Protein AF-A0A024H5B1-F1 (afdb_monomer_lite)

Foldseek 3Di:
DPPDPCVVPPVVVVVVVVVVLVVVVVVQVVVCVVVVPPPPLSVQLSVLLQVQLLVQQQVVQDDCVVVDDSVRSNPPNHGDNVSSNVRSVVSNVVSD

Structure (mmCIF, N/CA/C/O backbone):
data_AF-A0A024H5B1-F1
#
_entry.id   AF-A0A024H5B1-F1
#
loop_
_atom_site.group_PDB
_atom_site.id
_atom_site.type_symbol
_atom_site.label_atom_id
_atom_site.label_alt_id
_atom_site.label_comp_id
_atom_site.label_asym_id
_atom_site.label_entity_id
_atom_site.label_seq_id
_atom_site.pdbx_PDB_ins_code
_atom_site.Cartn_x
_atom_site.Cartn_y
_atom_site.Cartn_z
_atom_site.occupancy
_atom_site.B_iso_or_equiv
_atom_site.auth_seq_id
_atom_site.auth_comp_id
_atom_site.auth_asym_id
_atom_site.auth_atom_id
_atom_site.pdbx_PDB_model_num
ATOM 1 N N . MET A 1 1 ? -4.250 12.168 -34.782 1.00 50.50 1 MET A N 1
ATOM 2 C CA . MET A 1 1 ? -4.434 11.622 -33.421 1.00 50.50 1 MET A CA 1
ATOM 3 C C . MET A 1 1 ? -4.273 12.780 -32.452 1.00 50.50 1 MET A C 1
ATOM 5 O O . MET A 1 1 ? -3.216 13.393 -32.468 1.00 50.50 1 MET A O 1
ATOM 9 N N . PHE A 1 2 ? -5.312 13.157 -31.704 1.00 60.41 2 PHE A N 1
ATOM 10 C CA . PHE A 1 2 ? -5.170 14.180 -30.664 1.00 60.41 2 PHE A CA 1
ATOM 11 C C . PHE A 1 2 ? -4.338 13.571 -29.533 1.00 60.41 2 PHE A C 1
ATOM 13 O O . PHE A 1 2 ? -4.790 12.633 -28.880 1.00 60.41 2 PHE A O 1
ATOM 20 N N . GLY A 1 3 ? -3.097 14.029 -29.364 1.00 64.75 3 GLY A N 1
ATOM 21 C CA . GLY A 1 3 ? -2.275 13.625 -28.229 1.00 64.75 3 GLY A CA 1
ATOM 22 C C . GLY A 1 3 ? -2.950 14.111 -26.954 1.00 64.75 3 GLY A C 1
ATOM 23 O O . GLY A 1 3 ? -3.113 15.316 -26.773 1.00 64.75 3 GLY A O 1
ATOM 24 N N . LEU A 1 4 ? -3.393 13.185 -26.105 1.00 74.06 4 LEU A N 1
ATOM 25 C CA . LEU A 1 4 ? -3.906 13.541 -24.790 1.00 74.06 4 LEU A CA 1
ATOM 26 C C . LEU A 1 4 ? -2.726 14.075 -23.970 1.00 74.06 4 LEU A C 1
ATOM 28 O O . LEU A 1 4 ? -1.752 13.335 -23.780 1.00 74.06 4 LEU A O 1
ATOM 32 N N . PRO A 1 5 ? -2.768 15.334 -23.503 1.00 77.12 5 PRO A N 1
ATOM 33 C CA . PRO A 1 5 ? -1.711 15.841 -22.646 1.00 77.12 5 PRO A CA 1
ATOM 34 C C . PRO A 1 5 ? -1.620 14.939 -21.406 1.00 77.12 5 PRO A C 1
ATOM 36 O O . PRO A 1 5 ? -2.642 14.541 -20.848 1.00 77.12 5 PRO A O 1
ATOM 39 N N . PHE A 1 6 ? -0.392 14.587 -21.012 1.00 77.00 6 PHE A N 1
ATOM 40 C CA . PHE A 1 6 ? -0.066 13.747 -19.846 1.00 77.00 6 PHE A CA 1
ATOM 41 C C . PHE A 1 6 ? -0.388 12.245 -19.942 1.00 77.00 6 PHE A C 1
ATOM 43 O O . PHE A 1 6 ? -0.214 11.519 -18.959 1.00 77.00 6 PHE A O 1
ATOM 50 N N . ALA A 1 7 ? -0.817 11.733 -21.100 1.00 75.44 7 ALA A N 1
ATOM 51 C CA . ALA A 1 7 ? -0.975 10.290 -21.277 1.00 75.44 7 ALA A CA 1
ATOM 52 C C . ALA A 1 7 ? 0.376 9.568 -21.099 1.00 75.44 7 ALA A C 1
ATOM 54 O O . ALA A 1 7 ? 1.315 9.795 -21.857 1.00 75.44 7 ALA A O 1
ATOM 55 N N . GLY A 1 8 ? 0.464 8.699 -20.086 1.00 76.81 8 GLY A N 1
ATOM 56 C CA . GLY A 1 8 ? 1.689 7.967 -19.742 1.00 76.81 8 GLY A CA 1
ATOM 57 C C . GLY A 1 8 ? 2.656 8.712 -18.812 1.00 76.81 8 GLY A C 1
ATOM 58 O O . GLY A 1 8 ? 3.724 8.180 -18.517 1.00 76.81 8 GLY A O 1
ATOM 59 N N . ASP A 1 9 ? 2.299 9.903 -18.320 1.00 87.56 9 ASP A N 1
ATOM 60 C CA . ASP A 1 9 ? 3.140 10.655 -17.386 1.00 87.56 9 ASP A CA 1
ATOM 61 C C . ASP A 1 9 ? 3.182 9.979 -16.000 1.00 87.56 9 ASP A C 1
ATOM 63 O O . ASP A 1 9 ? 2.161 9.792 -15.326 1.00 87.56 9 ASP A O 1
ATOM 67 N N . GLY A 1 10 ? 4.389 9.607 -15.566 1.00 85.69 10 GLY A N 1
ATOM 68 C CA . GLY A 1 10 ? 4.613 8.919 -14.297 1.00 85.69 10 GLY A CA 1
ATOM 69 C C . GLY A 1 10 ? 4.298 9.766 -13.062 1.00 85.69 10 GLY A C 1
ATOM 70 O O . GLY A 1 10 ? 3.853 9.208 -12.058 1.00 85.69 10 GLY A O 1
ATOM 71 N N . LEU A 1 11 ? 4.481 11.089 -13.123 1.00 89.75 11 LEU A N 1
ATOM 72 C CA . LEU A 1 11 ? 4.167 12.001 -12.020 1.00 89.75 11 LEU A CA 1
ATOM 73 C C . LEU A 1 11 ? 2.660 12.152 -11.857 1.00 89.75 11 LEU A C 1
ATOM 75 O O . LEU A 1 11 ? 2.157 12.080 -10.736 1.00 89.75 11 LEU A O 1
ATOM 79 N N . VAL A 1 12 ? 1.930 12.295 -12.965 1.00 92.81 12 VAL A N 1
ATOM 80 C CA . VAL A 1 12 ? 0.461 12.357 -12.931 1.00 92.81 12 VAL A CA 1
ATOM 81 C C . VAL A 1 12 ? -0.114 11.043 -12.409 1.00 92.81 12 VAL A C 1
ATOM 83 O O . VAL A 1 12 ? -0.967 11.057 -11.520 1.00 92.81 12 VAL A O 1
ATOM 86 N N . HIS A 1 13 ? 0.399 9.903 -12.883 1.00 88.88 13 HIS A N 1
ATOM 87 C CA . HIS A 1 13 ? 0.009 8.595 -12.359 1.00 88.88 13 HIS A CA 1
ATOM 88 C C . HIS A 1 13 ? 0.287 8.472 -10.853 1.00 88.88 13 HIS A C 1
ATOM 90 O O . HIS A 1 13 ? -0.597 8.062 -10.103 1.00 88.88 13 HIS A O 1
ATOM 96 N N . ALA A 1 14 ? 1.486 8.848 -10.396 1.00 90.12 14 ALA A N 1
ATOM 97 C CA . ALA A 1 14 ? 1.850 8.793 -8.981 1.00 90.12 14 ALA A CA 1
ATOM 98 C C . ALA A 1 14 ? 0.973 9.716 -8.119 1.00 90.12 14 ALA A C 1
ATOM 100 O O . ALA A 1 14 ? 0.550 9.316 -7.035 1.00 90.12 14 ALA A O 1
ATOM 101 N N . GLY A 1 15 ? 0.649 10.914 -8.615 1.00 95.31 15 GLY A N 1
ATOM 102 C CA . GLY A 1 15 ? -0.256 11.846 -7.947 1.00 95.31 15 GLY A CA 1
ATOM 103 C C . GLY A 1 15 ? -1.662 11.269 -7.779 1.00 95.31 15 GLY A C 1
ATOM 104 O O . GLY A 1 15 ? -2.197 11.256 -6.671 1.00 95.31 15 GLY A O 1
ATOM 105 N N . LEU A 1 16 ? -2.241 10.720 -8.852 1.00 94.69 16 LEU A N 1
ATOM 106 C CA . LEU A 1 16 ? -3.562 10.083 -8.811 1.00 94.69 16 LEU A CA 1
ATOM 107 C C . LEU A 1 16 ? -3.578 8.837 -7.916 1.00 94.69 16 LEU A C 1
ATOM 109 O O . LEU A 1 16 ? -4.511 8.652 -7.135 1.00 94.69 16 LEU A O 1
ATOM 113 N N . LEU A 1 17 ? -2.532 8.010 -7.984 1.00 93.56 17 LEU A N 1
ATOM 114 C CA . LEU A 1 17 ? -2.374 6.846 -7.115 1.00 93.56 17 LEU A CA 1
ATOM 115 C C . LEU A 1 17 ? -2.317 7.262 -5.638 1.00 93.56 17 LEU A C 1
ATOM 117 O O . LEU A 1 17 ? -3.020 6.684 -4.810 1.00 93.56 17 LEU A O 1
ATOM 121 N N . GLY A 1 18 ? -1.525 8.287 -5.313 1.00 95.44 18 GLY A N 1
ATOM 122 C CA . GLY A 1 18 ? -1.413 8.828 -3.959 1.00 95.44 18 GLY A CA 1
ATOM 123 C C . GLY A 1 18 ? -2.744 9.359 -3.425 1.00 95.44 18 GLY A C 1
ATOM 124 O O . GLY A 1 18 ? -3.110 9.058 -2.289 1.00 95.44 18 GLY A O 1
ATOM 125 N N . LEU A 1 19 ? -3.512 10.074 -4.254 1.00 97.88 19 LEU A N 1
ATOM 126 C CA . LEU A 1 19 ? -4.863 10.525 -3.904 1.00 97.88 19 LEU A CA 1
ATOM 127 C C . LEU A 1 19 ? -5.819 9.351 -3.655 1.00 97.88 19 LEU A C 1
ATOM 129 O O . LEU A 1 19 ? -6.600 9.398 -2.707 1.00 97.88 19 LEU A O 1
ATOM 133 N N . GLY A 1 20 ? -5.732 8.286 -4.455 1.00 97.06 20 GLY A N 1
ATOM 134 C CA . GLY A 1 20 ? -6.514 7.066 -4.250 1.00 97.06 20 GLY A CA 1
ATOM 135 C C . GLY A 1 20 ? -6.200 6.382 -2.916 1.00 97.06 20 GLY A C 1
ATOM 136 O O . GLY A 1 20 ? -7.115 6.043 -2.166 1.00 97.06 20 GLY A O 1
ATOM 137 N N . ILE A 1 21 ? -4.912 6.241 -2.580 1.00 96.62 21 ILE A N 1
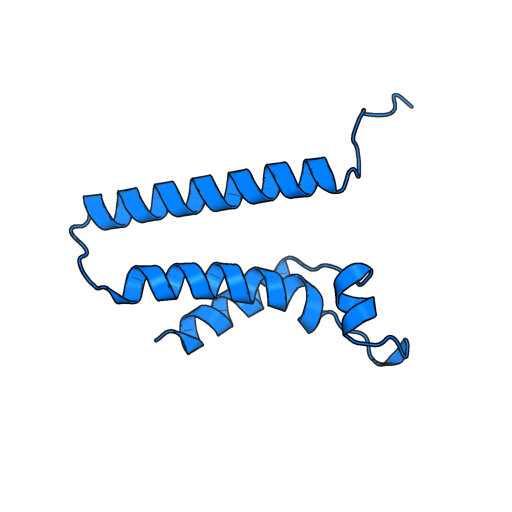ATOM 138 C CA . ILE A 1 21 ? -4.471 5.689 -1.289 1.00 96.62 21 ILE A CA 1
ATOM 139 C C . ILE A 1 21 ? -4.967 6.569 -0.136 1.00 96.62 21 ILE A C 1
ATOM 141 O O . ILE A 1 21 ? -5.521 6.053 0.834 1.00 96.62 21 ILE A O 1
ATOM 145 N N . LEU A 1 22 ? -4.828 7.893 -0.247 1.00 97.94 22 LEU A N 1
ATOM 146 C CA . LEU A 1 22 ? -5.307 8.830 0.769 1.00 97.94 22 LEU A CA 1
ATOM 147 C C . LEU A 1 22 ? -6.822 8.712 0.978 1.00 97.94 22 LEU A C 1
ATOM 149 O O . LEU A 1 22 ? -7.273 8.597 2.116 1.00 97.94 22 LEU A O 1
ATOM 153 N N . ALA A 1 23 ? -7.603 8.696 -0.103 1.00 98.31 23 ALA A N 1
ATOM 154 C CA . ALA A 1 23 ? -9.052 8.538 -0.036 1.00 98.31 23 ALA A CA 1
ATOM 155 C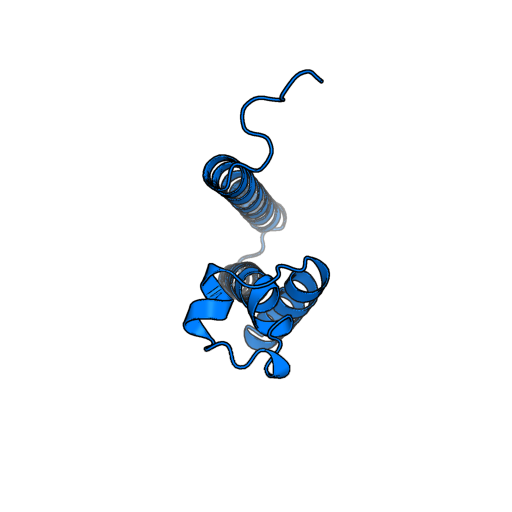 C . ALA A 1 23 ? -9.449 7.216 0.645 1.00 98.31 23 ALA A C 1
ATOM 157 O O . ALA A 1 23 ? -10.323 7.212 1.514 1.00 98.31 23 ALA A O 1
ATOM 158 N N . ALA A 1 24 ? -8.767 6.113 0.318 1.00 97.00 24 ALA A N 1
ATOM 159 C CA . ALA A 1 24 ? -8.992 4.817 0.953 1.00 97.00 24 ALA A CA 1
ATOM 160 C C . ALA A 1 24 ? -8.673 4.840 2.459 1.00 97.00 24 ALA A C 1
ATOM 162 O O . ALA A 1 24 ? -9.460 4.333 3.257 1.00 97.00 24 ALA A O 1
ATOM 163 N N . LEU A 1 25 ? -7.565 5.468 2.869 1.00 97.50 25 LEU A N 1
ATOM 164 C CA . LEU A 1 25 ? -7.185 5.591 4.282 1.00 97.50 25 LEU A CA 1
ATOM 165 C C . LEU A 1 25 ? -8.145 6.491 5.072 1.00 97.50 25 LEU A C 1
ATOM 167 O O . LEU A 1 25 ? -8.480 6.174 6.214 1.00 97.50 25 LEU A O 1
ATOM 171 N N . LEU A 1 26 ? -8.626 7.585 4.474 1.00 98.25 26 LEU A N 1
ATOM 172 C CA . LEU A 1 26 ? -9.647 8.445 5.080 1.00 98.25 26 LEU A CA 1
ATOM 173 C C . LEU A 1 26 ? -10.963 7.688 5.273 1.00 98.25 26 LEU A C 1
ATOM 175 O O . LEU A 1 26 ? -11.553 7.744 6.353 1.00 98.25 26 LEU A O 1
ATOM 179 N N . PHE A 1 27 ? -11.397 6.941 4.255 1.00 98.06 27 PHE A N 1
ATOM 180 C CA . PHE A 1 27 ? -12.587 6.099 4.344 1.00 98.06 27 PHE A CA 1
ATOM 181 C C . PHE A 1 27 ? -12.429 5.006 5.408 1.00 98.06 27 PHE A C 1
ATOM 183 O O . PHE A 1 27 ? -13.321 4.803 6.230 1.00 98.06 27 PHE A O 1
ATOM 190 N N . TYR A 1 28 ? -11.265 4.358 5.463 1.00 96.75 28 TYR A N 1
ATOM 191 C CA . T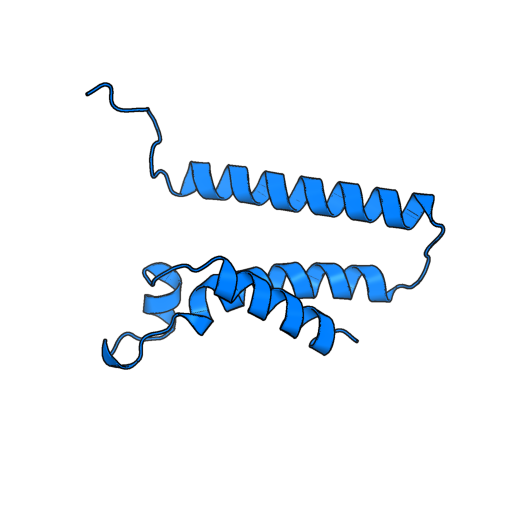YR A 1 28 ? -10.940 3.371 6.488 1.00 96.75 28 TYR A CA 1
ATOM 192 C C . TYR A 1 28 ? -10.991 3.962 7.904 1.00 96.75 28 TYR A C 1
ATOM 194 O O . TYR A 1 28 ? -11.608 3.383 8.798 1.00 96.75 28 TYR A O 1
ATOM 202 N N . ALA A 1 29 ? -10.399 5.141 8.113 1.00 96.75 29 ALA A N 1
ATOM 203 C CA . ALA A 1 29 ? -10.443 5.843 9.393 1.00 96.75 29 ALA A CA 1
ATOM 204 C C . ALA A 1 29 ? -11.877 6.221 9.794 1.00 96.75 29 ALA A C 1
ATOM 206 O O . ALA A 1 29 ? -12.256 6.075 10.962 1.00 96.75 29 ALA A O 1
ATOM 207 N N . TYR A 1 30 ? -12.683 6.670 8.827 1.00 97.75 30 TYR A N 1
ATOM 208 C CA . TYR A 1 30 ? -14.098 6.956 9.028 1.00 97.75 30 TYR A CA 1
ATOM 209 C C . TYR A 1 30 ? -14.872 5.700 9.443 1.00 97.75 30 TYR A C 1
ATOM 211 O O . TYR A 1 30 ? -15.567 5.733 10.456 1.00 97.75 30 TYR A O 1
ATOM 219 N N . GLU A 1 31 ? -14.710 4.578 8.738 1.00 97.56 31 GLU A N 1
ATOM 220 C CA . GLU A 1 31 ? -15.379 3.313 9.066 1.00 97.56 31 GLU A CA 1
ATOM 221 C C . GLU A 1 31 ? -14.931 2.755 10.421 1.00 97.56 31 GLU A C 1
ATOM 223 O O . GLU A 1 31 ? -15.769 2.343 11.225 1.00 97.56 31 GLU A O 1
ATOM 228 N N . LYS A 1 32 ? -13.628 2.813 10.730 1.00 97.00 32 LYS A N 1
ATOM 229 C CA . LYS A 1 32 ? -13.083 2.451 12.047 1.00 97.00 32 LYS A CA 1
ATOM 230 C C . LYS A 1 32 ? -13.764 3.253 13.159 1.00 97.00 32 LYS A C 1
ATOM 232 O O . LYS A 1 32 ? -14.182 2.675 14.162 1.00 97.00 32 LYS A O 1
ATOM 237 N N . ARG A 1 33 ? -13.912 4.573 12.974 1.00 96.38 33 ARG A N 1
ATOM 238 C CA . ARG A 1 33 ? -14.598 5.461 13.927 1.00 96.38 33 ARG A CA 1
ATOM 239 C C . ARG A 1 33 ? -16.094 5.159 14.012 1.00 96.38 33 ARG A C 1
ATOM 241 O O . ARG A 1 33 ? -16.613 5.020 15.114 1.00 96.38 33 ARG A O 1
ATOM 248 N N . ARG A 1 34 ? -16.776 5.042 12.870 1.00 97.56 34 ARG A N 1
ATOM 249 C CA . ARG A 1 34 ? -18.218 4.765 12.765 1.00 97.56 34 ARG A CA 1
ATOM 250 C C . ARG A 1 34 ? -18.599 3.457 13.463 1.00 97.56 34 ARG A C 1
ATOM 252 O O . ARG A 1 34 ? -19.656 3.388 14.077 1.00 97.56 34 ARG A O 1
ATOM 259 N N . ARG A 1 35 ? -17.741 2.437 13.382 1.00 97.00 35 ARG A N 1
ATOM 260 C CA . ARG A 1 35 ? -17.948 1.114 13.996 1.00 97.00 35 ARG A CA 1
ATOM 261 C C . ARG A 1 35 ? -17.443 1.013 15.438 1.00 97.00 35 ARG A C 1
ATOM 263 O O . ARG A 1 35 ? -17.552 -0.054 16.030 1.00 97.00 35 ARG A O 1
ATOM 270 N N . GLY A 1 36 ? -16.870 2.083 15.996 1.00 95.69 36 GLY A N 1
ATOM 271 C CA . GLY A 1 36 ? -16.336 2.083 17.361 1.00 95.69 36 GLY A CA 1
ATOM 272 C C . GLY A 1 36 ? -15.140 1.147 17.563 1.00 95.69 36 GLY A C 1
ATOM 273 O O . GLY A 1 36 ? -14.881 0.719 18.683 1.00 95.69 36 GLY A O 1
ATOM 274 N N . LEU A 1 37 ? -14.407 0.812 16.497 1.00 96.19 37 LEU A N 1
ATOM 275 C CA . LEU A 1 37 ? -13.283 -0.115 16.573 1.00 96.19 37 LEU A CA 1
ATOM 276 C C . LEU A 1 37 ? -12.047 0.599 17.137 1.00 96.19 37 LEU A C 1
ATOM 278 O O . LEU A 1 37 ? -11.492 1.521 16.525 1.00 96.19 37 LEU A O 1
ATOM 282 N N . SER A 1 38 ? -11.599 0.163 18.310 1.00 93.25 38 SER A N 1
ATOM 283 C CA . SER A 1 38 ? -10.459 0.738 19.033 1.00 93.25 38 SER A CA 1
ATOM 284 C C . SER A 1 38 ? -9.189 -0.109 18.968 1.00 93.25 38 SER A C 1
ATOM 286 O O . SER A 1 38 ? -8.163 0.341 19.471 1.00 93.25 38 SER A O 1
ATOM 288 N N . ASP A 1 39 ? -9.224 -1.274 18.312 1.00 94.00 39 ASP A N 1
ATOM 289 C CA . ASP A 1 39 ? -8.059 -2.155 18.211 1.00 94.00 39 ASP A CA 1
ATOM 290 C C . ASP A 1 39 ? -6.868 -1.412 17.558 1.00 94.00 39 ASP A C 1
ATOM 292 O O . ASP A 1 39 ? -6.983 -0.929 16.420 1.00 94.00 39 ASP A O 1
ATOM 296 N N . PRO A 1 40 ? -5.727 -1.279 18.265 1.00 91.69 40 PRO A N 1
ATOM 297 C CA . PRO A 1 40 ? -4.551 -0.588 17.753 1.00 91.69 40 PRO A CA 1
ATOM 298 C C . PRO A 1 40 ? -3.909 -1.286 16.545 1.00 91.69 40 PRO A C 1
ATOM 300 O O . PRO A 1 40 ? -3.220 -0.618 15.777 1.00 91.69 40 PRO A O 1
ATOM 303 N N . ARG A 1 41 ? -4.165 -2.583 16.319 1.00 93.06 41 ARG A N 1
ATOM 304 C CA . ARG A 1 41 ? -3.621 -3.370 15.192 1.00 93.06 41 ARG A CA 1
ATOM 305 C C . ARG A 1 41 ? -4.205 -2.977 13.837 1.00 93.06 41 ARG A C 1
ATOM 307 O O . ARG A 1 41 ? -3.600 -3.233 12.799 1.00 93.06 41 ARG A O 1
ATOM 314 N N . LEU A 1 42 ? -5.348 -2.296 13.833 1.00 94.31 42 LEU A N 1
ATOM 315 C CA . LEU A 1 42 ? -6.049 -1.883 12.617 1.00 94.31 42 LEU A CA 1
ATOM 316 C C . LEU A 1 42 ? -5.225 -0.942 11.728 1.00 94.31 42 LEU A C 1
ATOM 318 O O . LEU A 1 42 ? -5.323 -1.017 10.505 1.00 94.31 42 LEU A O 1
ATOM 322 N N . TRP A 1 43 ? -4.413 -0.061 12.310 1.00 95.19 43 TRP A N 1
ATOM 323 C CA . TRP A 1 43 ? -3.545 0.828 11.530 1.00 95.19 43 TRP A CA 1
ATOM 324 C C . TRP A 1 43 ? -2.324 0.110 10.940 1.00 95.19 43 TRP A C 1
ATOM 326 O O . TRP A 1 43 ? -2.088 0.273 9.742 1.00 95.19 43 TRP A O 1
ATOM 336 N N . PRO A 1 44 ? -1.594 -0.725 11.707 1.00 95.38 44 PRO A N 1
ATOM 337 C CA . PRO A 1 44 ? -0.595 -1.634 11.157 1.00 95.38 44 PRO A CA 1
ATOM 338 C C . PRO A 1 44 ? -1.123 -2.486 9.999 1.00 95.38 44 PRO A C 1
ATOM 340 O O . PRO A 1 44 ? -0.493 -2.504 8.949 1.00 95.38 44 PRO A O 1
ATOM 343 N N . LEU A 1 45 ? -2.306 -3.099 10.124 1.00 95.25 45 LEU A N 1
ATOM 344 C CA . LEU A 1 45 ? -2.921 -3.892 9.048 1.00 95.25 45 LEU A CA 1
ATOM 345 C C . LEU A 1 45 ? -3.084 -3.092 7.746 1.00 95.25 45 LEU A C 1
ATOM 347 O O . LEU A 1 45 ? -2.683 -3.554 6.679 1.00 95.25 45 LEU A O 1
ATOM 351 N N . ALA A 1 46 ? -3.621 -1.870 7.831 1.00 95.62 46 ALA A N 1
ATOM 352 C CA . ALA A 1 46 ? -3.770 -0.993 6.670 1.00 95.62 46 ALA A CA 1
ATOM 353 C C . ALA A 1 46 ? -2.410 -0.580 6.079 1.00 95.62 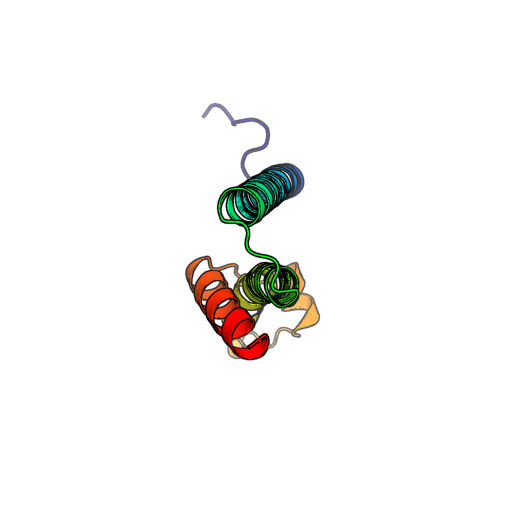46 ALA A C 1
ATOM 355 O O . ALA A 1 46 ? -2.232 -0.591 4.861 1.00 95.62 46 ALA A O 1
ATOM 356 N N . GLY A 1 47 ? -1.435 -0.260 6.935 1.00 95.81 47 GLY A N 1
ATOM 357 C CA . GLY A 1 47 ? -0.078 0.087 6.513 1.00 95.81 47 GLY A CA 1
ATOM 358 C C . GLY A 1 47 ? 0.621 -1.061 5.784 1.00 95.81 47 GLY A C 1
ATOM 359 O O . GLY A 1 47 ? 1.173 -0.856 4.705 1.00 95.81 47 GLY A O 1
ATOM 360 N N . PHE A 1 48 ? 0.543 -2.279 6.325 1.00 96.88 48 PHE A N 1
ATOM 361 C CA . PHE A 1 48 ? 1.117 -3.473 5.709 1.00 96.88 48 PHE A CA 1
ATOM 362 C C . PHE A 1 48 ? 0.427 -3.824 4.391 1.00 96.88 48 PHE A C 1
ATOM 364 O O . PHE A 1 48 ? 1.117 -4.141 3.425 1.00 96.88 48 PHE A O 1
ATOM 371 N N . ALA A 1 49 ? -0.901 -3.701 4.305 1.00 96.69 49 ALA A N 1
ATOM 372 C CA . ALA A 1 49 ? -1.628 -3.912 3.055 1.00 96.69 49 ALA A CA 1
ATOM 373 C C . ALA A 1 49 ? -1.127 -2.975 1.941 1.00 96.69 49 ALA A C 1
ATOM 375 O O . ALA A 1 49 ? -0.839 -3.423 0.832 1.00 96.69 49 ALA A O 1
ATOM 376 N N . VAL A 1 50 ? -0.966 -1.680 2.240 1.00 96.69 50 VAL A N 1
ATOM 377 C CA . VAL A 1 50 ? -0.477 -0.688 1.269 1.00 96.69 50 VAL A CA 1
ATOM 378 C C . VAL A 1 50 ? 0.993 -0.935 0.917 1.00 96.69 50 VAL A C 1
ATOM 380 O O . VAL A 1 50 ? 1.346 -0.958 -0.263 1.00 96.69 50 VAL A O 1
ATOM 383 N N . ALA A 1 51 ? 1.848 -1.157 1.919 1.00 96.19 51 ALA A N 1
ATOM 384 C CA . ALA A 1 51 ? 3.281 -1.352 1.718 1.00 96.19 51 ALA A CA 1
ATOM 385 C C . ALA A 1 51 ? 3.577 -2.622 0.911 1.00 96.19 51 ALA A C 1
ATOM 387 O O . ALA A 1 51 ? 4.259 -2.563 -0.112 1.00 96.19 51 ALA A O 1
ATOM 388 N N . PHE A 1 52 ? 3.021 -3.764 1.319 1.00 96.75 52 PHE A N 1
ATOM 389 C CA . PHE A 1 52 ? 3.224 -5.018 0.601 1.00 96.75 52 PHE A CA 1
ATOM 390 C C . PHE A 1 52 ? 2.475 -5.060 -0.727 1.00 96.75 52 PHE A C 1
ATOM 392 O O . PHE A 1 52 ? 2.939 -5.728 -1.646 1.00 96.75 52 PHE A O 1
ATOM 399 N N . GLY A 1 53 ? 1.379 -4.313 -0.885 1.00 95.94 53 GLY A N 1
ATOM 400 C CA . GLY A 1 53 ? 0.760 -4.123 -2.193 1.00 95.94 53 GLY A CA 1
ATOM 401 C C . GLY A 1 53 ? 1.687 -3.403 -3.173 1.00 95.94 53 GLY A C 1
ATOM 402 O O . GLY A 1 53 ? 1.881 -3.856 -4.302 1.00 95.94 53 GLY A O 1
ATOM 403 N N . ALA A 1 54 ? 2.339 -2.327 -2.723 1.00 93.44 54 ALA A N 1
ATOM 404 C CA . ALA A 1 54 ? 3.325 -1.609 -3.525 1.00 93.44 54 ALA A CA 1
ATOM 405 C C . ALA A 1 54 ? 4.547 -2.484 -3.850 1.00 93.44 54 ALA A C 1
ATOM 407 O O . ALA A 1 54 ? 4.947 -2.560 -5.013 1.00 93.44 54 ALA A O 1
ATOM 408 N N . ILE A 1 55 ? 5.096 -3.191 -2.856 1.00 93.94 55 ILE A N 1
ATOM 409 C CA . ILE A 1 55 ? 6.238 -4.099 -3.043 1.00 93.94 55 ILE A CA 1
ATOM 410 C C . ILE A 1 55 ? 5.866 -5.246 -3.987 1.00 93.94 55 ILE A C 1
ATOM 412 O O . ILE A 1 55 ? 6.556 -5.477 -4.979 1.00 93.94 55 ILE A O 1
ATOM 416 N N . GLY A 1 56 ? 4.752 -5.932 -3.724 1.00 94.25 56 GLY A N 1
ATOM 417 C CA . GLY A 1 56 ? 4.273 -7.063 -4.515 1.00 94.25 56 GLY A CA 1
ATOM 418 C C . GLY A 1 56 ? 4.020 -6.691 -5.971 1.00 94.25 56 GLY A C 1
ATOM 419 O O . GLY A 1 56 ? 4.393 -7.450 -6.858 1.00 94.25 56 GLY A O 1
ATOM 420 N N . SER A 1 57 ? 3.508 -5.483 -6.235 1.00 93.44 57 SER A N 1
ATOM 421 C CA . SER A 1 57 ? 3.266 -5.004 -7.603 1.00 93.44 57 SER A CA 1
ATOM 422 C C . SER A 1 57 ? 4.518 -4.933 -8.486 1.00 93.44 57 SER A C 1
ATOM 424 O O . SER A 1 57 ? 4.374 -4.901 -9.709 1.00 93.44 57 SER A O 1
ATOM 426 N N . ARG A 1 58 ? 5.720 -4.917 -7.882 1.00 90.38 58 ARG A N 1
ATOM 427 C CA . ARG A 1 58 ? 7.020 -4.813 -8.568 1.00 90.38 58 ARG A CA 1
ATOM 428 C C . ARG A 1 58 ? 7.909 -6.037 -8.382 1.00 90.38 58 ARG A C 1
ATOM 430 O O . ARG A 1 58 ? 8.554 -6.475 -9.322 1.00 90.38 58 ARG A O 1
ATOM 437 N N . VAL A 1 59 ? 7.995 -6.579 -7.170 1.00 91.00 59 VAL A N 1
ATOM 438 C CA . VAL A 1 59 ? 8.949 -7.658 -6.866 1.00 91.00 59 VAL A CA 1
ATOM 439 C C . VAL A 1 59 ? 8.446 -9.004 -7.375 1.00 91.00 59 VAL A C 1
ATOM 441 O O . VAL A 1 59 ? 9.231 -9.787 -7.893 1.00 91.00 59 VAL A O 1
ATOM 444 N N . LEU A 1 60 ? 7.141 -9.275 -7.294 1.00 90.31 60 LEU A N 1
ATOM 445 C CA . LEU A 1 60 ? 6.586 -10.560 -7.742 1.00 90.31 60 LEU A CA 1
ATOM 446 C C . LEU A 1 60 ? 6.538 -10.699 -9.272 1.00 90.31 60 LEU A C 1
ATOM 448 O O . LEU A 1 60 ? 6.214 -11.769 -9.775 1.00 90.31 60 LEU A O 1
ATOM 452 N N . THR A 1 61 ? 6.852 -9.634 -10.012 1.00 88.25 61 THR A N 1
ATOM 453 C CA . THR A 1 61 ? 7.039 -9.677 -11.468 1.00 88.25 61 THR A CA 1
ATOM 454 C C . THR A 1 61 ? 8.500 -9.888 -11.859 1.00 88.25 61 THR A C 1
ATOM 456 O O . THR A 1 61 ? 8.782 -9.968 -13.050 1.00 88.25 61 THR A O 1
ATOM 459 N N . TRP A 1 62 ? 9.425 -9.961 -10.892 1.00 87.06 62 TRP A N 1
ATOM 460 C CA . TRP A 1 62 ? 10.857 -9.992 -11.166 1.00 87.06 62 TRP A CA 1
ATOM 461 C C . TRP A 1 62 ? 11.274 -11.198 -12.001 1.00 87.06 62 TRP A C 1
ATOM 463 O O . TRP A 1 62 ? 11.228 -12.345 -11.558 1.00 87.06 62 TRP A O 1
ATOM 473 N N . ASP A 1 63 ? 11.714 -10.897 -13.221 1.00 85.25 63 ASP A N 1
ATOM 474 C CA . ASP A 1 63 ? 12.197 -11.873 -14.182 1.00 85.25 63 ASP A CA 1
ATOM 475 C C . ASP A 1 63 ? 13.725 -11.984 -14.122 1.00 85.25 63 ASP A C 1
ATOM 477 O O . ASP A 1 63 ? 14.470 -11.224 -14.747 1.00 85.25 63 ASP A O 1
ATOM 481 N N . VAL A 1 64 ? 14.192 -12.974 -13.360 1.00 83.62 64 VAL A N 1
ATOM 482 C CA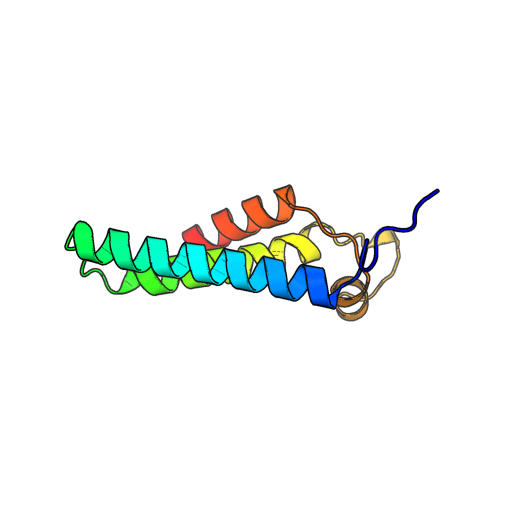 . VAL A 1 64 ? 15.621 -13.257 -13.161 1.00 83.62 64 VAL A CA 1
ATOM 483 C C . VAL A 1 64 ? 16.308 -13.679 -14.467 1.00 83.62 64 VAL A C 1
ATOM 485 O O . VAL A 1 64 ? 17.514 -13.482 -14.618 1.00 83.62 64 VAL A O 1
ATOM 488 N N . SER A 1 65 ? 15.562 -14.196 -15.454 1.00 87.62 65 SER A N 1
ATOM 489 C CA . SER A 1 65 ? 16.133 -14.607 -16.744 1.00 87.62 65 SER A CA 1
ATOM 490 C C . SER A 1 65 ? 16.704 -13.432 -17.544 1.00 87.62 65 SER A C 1
ATOM 492 O O . SER A 1 65 ? 17.631 -13.610 -18.335 1.00 87.62 65 SER A O 1
ATOM 494 N N . ARG A 1 66 ? 16.219 -12.213 -17.274 1.00 86.31 66 ARG A N 1
ATOM 495 C CA . ARG A 1 66 ? 16.713 -10.973 -17.885 1.00 86.31 66 ARG A CA 1
ATOM 496 C C . ARG A 1 66 ? 18.047 -10.498 -17.298 1.00 86.31 66 ARG A C 1
ATOM 498 O O . ARG A 1 66 ? 18.575 -9.502 -17.776 1.00 86.31 66 ARG A O 1
ATOM 505 N N . GLN A 1 67 ? 18.592 -11.187 -16.287 1.00 84.94 67 GLN A N 1
ATOM 506 C CA . GLN A 1 67 ? 19.856 -10.848 -15.610 1.00 84.94 67 GLN A CA 1
ATOM 507 C C . GLN A 1 67 ? 19.896 -9.407 -15.063 1.00 84.94 67 GLN A C 1
ATOM 509 O O . GLN A 1 67 ? 20.954 -8.791 -14.961 1.00 84.94 67 GLN A O 1
ATOM 514 N N . VAL A 1 68 ? 18.733 -8.860 -14.704 1.00 85.94 68 VAL A N 1
ATOM 515 C CA . VAL A 1 68 ? 18.591 -7.505 -14.158 1.00 85.94 68 VAL A CA 1
ATOM 516 C C . VAL A 1 68 ? 18.654 -7.564 -12.634 1.00 85.94 68 VAL A C 1
ATOM 518 O O . VAL A 1 68 ? 17.991 -8.400 -12.011 1.00 85.94 68 VAL A O 1
ATOM 521 N N . SER A 1 69 ? 19.436 -6.668 -12.028 1.00 88.25 69 SER A N 1
ATOM 522 C CA . SER A 1 69 ? 19.512 -6.547 -10.571 1.00 88.25 69 SER A CA 1
ATOM 523 C C . SER A 1 69 ? 18.153 -6.144 -9.983 1.00 88.25 69 SER A C 1
ATOM 525 O O . SER A 1 69 ? 17.353 -5.473 -10.634 1.00 88.25 69 SER A O 1
ATOM 527 N N . LEU A 1 70 ? 17.877 -6.505 -8.727 1.00 85.25 70 LEU A N 1
ATOM 528 C CA . LEU A 1 70 ? 16.606 -6.138 -8.094 1.00 85.25 70 LEU A CA 1
ATOM 529 C C . LEU A 1 70 ? 16.413 -4.612 -8.005 1.00 85.25 70 LEU A C 1
ATOM 531 O O . LEU A 1 70 ? 15.287 -4.134 -8.108 1.00 85.25 70 LEU A O 1
ATOM 535 N N . GLY A 1 71 ? 17.496 -3.846 -7.837 1.00 88.12 71 GLY A N 1
ATOM 536 C CA . GLY A 1 71 ? 17.441 -2.382 -7.790 1.00 88.12 71 GLY A CA 1
ATOM 537 C C . GLY A 1 71 ? 17.008 -1.774 -9.125 1.00 88.12 71 GLY A C 1
ATOM 538 O O . GLY A 1 71 ? 16.128 -0.913 -9.160 1.00 88.12 71 GLY A O 1
ATOM 539 N N . ASP A 1 72 ? 17.557 -2.283 -10.226 1.00 87.50 72 ASP A N 1
ATOM 540 C CA . ASP A 1 72 ? 17.183 -1.846 -11.574 1.00 87.50 72 ASP A CA 1
ATOM 541 C C . ASP A 1 72 ? 15.761 -2.302 -11.928 1.00 87.50 72 ASP A C 1
ATOM 543 O O . ASP A 1 72 ? 14.964 -1.527 -12.467 1.00 87.50 72 ASP A O 1
ATOM 547 N N . TRP A 1 73 ? 15.399 -3.532 -11.541 1.00 88.62 73 TRP A N 1
ATOM 548 C CA . TRP A 1 73 ? 14.043 -4.055 -11.703 1.00 88.62 73 TRP A CA 1
ATOM 549 C C . TRP A 1 73 ? 13.019 -3.231 -10.927 1.00 88.62 73 TRP A C 1
ATOM 551 O O . TRP A 1 73 ? 11.933 -2.941 -11.424 1.00 88.62 73 TRP A O 1
ATOM 561 N N . TRP A 1 74 ? 13.365 -2.791 -9.720 1.00 86.75 74 TRP A N 1
ATOM 562 C CA . TRP A 1 74 ? 12.491 -1.938 -8.933 1.00 86.75 74 TRP A CA 1
ATOM 563 C C . TRP A 1 74 ? 12.159 -0.639 -9.669 1.00 86.75 74 TRP A C 1
ATOM 565 O O . TRP A 1 74 ? 11.008 -0.209 -9.632 1.00 86.75 74 TRP A O 1
ATOM 575 N N . GLY A 1 75 ? 13.128 -0.012 -10.341 1.00 83.62 75 GLY A N 1
ATOM 576 C CA . GLY A 1 75 ? 12.926 1.250 -11.056 1.00 83.62 75 GLY A CA 1
ATOM 577 C C . GLY A 1 75 ? 12.177 1.102 -12.383 1.00 83.62 75 GLY A C 1
ATOM 578 O O . GLY A 1 75 ? 11.222 1.844 -12.639 1.00 83.62 75 GLY A O 1
ATOM 579 N N . VAL A 1 76 ? 12.610 0.147 -13.209 1.00 81.56 76 VAL A N 1
ATOM 580 C CA . VAL A 1 76 ? 12.263 0.068 -14.642 1.00 81.56 76 VAL A CA 1
ATOM 581 C C . VAL A 1 76 ? 11.488 -1.209 -15.000 1.00 81.56 76 VAL A C 1
ATOM 583 O O . VAL A 1 76 ? 11.033 -1.357 -16.129 1.00 81.56 76 VAL A O 1
ATOM 586 N N . GLY A 1 77 ? 11.327 -2.130 -14.051 1.00 81.38 77 GLY A N 1
ATOM 587 C CA . GLY A 1 77 ? 10.676 -3.418 -14.261 1.00 81.38 77 GLY A CA 1
ATOM 588 C C . GLY A 1 77 ? 9.160 -3.350 -14.427 1.00 81.38 77 GLY A C 1
ATOM 589 O O . GLY A 1 77 ? 8.506 -2.317 -14.226 1.00 81.38 77 GLY A O 1
ATOM 590 N N . ASP A 1 78 ? 8.603 -4.505 -14.783 1.00 86.94 78 ASP A N 1
ATOM 591 C CA . ASP A 1 78 ? 7.182 -4.677 -15.057 1.00 86.94 78 ASP A CA 1
ATOM 592 C C . ASP A 1 78 ? 6.334 -4.475 -13.793 1.00 86.94 78 ASP A C 1
ATOM 594 O O . ASP A 1 78 ? 6.732 -4.821 -12.678 1.00 86.94 78 ASP A O 1
ATOM 598 N N . ARG A 1 79 ? 5.126 -3.931 -13.964 1.00 87.56 79 ARG A N 1
ATOM 599 C CA . ARG A 1 79 ? 4.190 -3.649 -12.866 1.00 87.56 79 ARG A CA 1
ATOM 600 C C . ARG A 1 79 ? 2.919 -4.465 -13.045 1.00 87.56 79 ARG A C 1
ATOM 602 O O . ARG A 1 79 ? 2.344 -4.468 -14.129 1.00 87.56 79 ARG A O 1
ATOM 609 N N . SER A 1 80 ? 2.450 -5.118 -11.982 1.00 91.69 80 SER A N 1
ATOM 610 C CA . SER A 1 80 ? 1.238 -5.945 -12.024 1.00 91.69 80 SER A CA 1
ATOM 611 C C . SER A 1 80 ? 0.284 -5.641 -10.873 1.00 91.69 80 SER A C 1
ATOM 613 O O . SER A 1 80 ? 0.654 -5.666 -9.700 1.00 91.69 80 SER A O 1
ATOM 615 N N . ILE A 1 81 ? -0.984 -5.400 -11.220 1.00 91.69 81 ILE A N 1
ATOM 616 C CA . ILE A 1 81 ? -2.059 -5.183 -10.244 1.00 91.69 81 ILE A CA 1
ATOM 617 C C . ILE A 1 81 ? -2.331 -6.468 -9.457 1.00 91.69 81 ILE A C 1
ATOM 619 O O . ILE A 1 81 ? -2.428 -6.416 -8.236 1.00 91.69 81 ILE A O 1
ATOM 623 N N . LEU A 1 82 ? -2.408 -7.625 -10.127 1.00 95.00 82 LEU A N 1
ATOM 624 C CA . LEU A 1 82 ? -2.662 -8.910 -9.463 1.00 95.00 82 LEU A CA 1
ATOM 625 C C . LEU A 1 82 ? -1.549 -9.252 -8.472 1.00 95.00 82 LEU A C 1
ATOM 627 O O . LEU A 1 82 ? -1.824 -9.650 -7.344 1.00 95.00 82 LEU A O 1
ATOM 631 N N . ALA A 1 83 ? -0.299 -9.021 -8.870 1.00 94.12 83 ALA A N 1
ATOM 632 C CA . ALA A 1 83 ? 0.855 -9.180 -7.997 1.00 94.12 83 ALA A CA 1
ATOM 633 C C . ALA A 1 83 ? 0.779 -8.245 -6.777 1.00 94.12 83 ALA A C 1
ATOM 635 O O . ALA A 1 83 ? 1.053 -8.659 -5.653 1.00 94.12 83 ALA A O 1
ATOM 636 N N . GLY A 1 84 ? 0.329 -7.002 -6.978 1.00 94.25 84 GLY A N 1
ATOM 637 C CA . GLY A 1 84 ? 0.054 -6.074 -5.884 1.00 94.25 84 GLY A CA 1
ATOM 638 C C . GLY A 1 84 ? -1.046 -6.565 -4.940 1.00 94.25 84 GLY A C 1
ATOM 639 O O . GLY A 1 84 ? -0.876 -6.505 -3.728 1.00 94.25 84 GLY A O 1
ATOM 640 N N . LEU A 1 85 ? -2.147 -7.117 -5.453 1.00 95.62 85 LEU A N 1
ATOM 641 C CA . LEU A 1 85 ? -3.216 -7.671 -4.612 1.00 95.62 85 LEU A CA 1
ATOM 642 C C . LEU A 1 85 ? -2.736 -8.868 -3.778 1.00 95.62 85 LEU A C 1
ATOM 644 O O . LEU A 1 85 ? -3.036 -8.941 -2.587 1.00 95.62 85 LEU A O 1
ATOM 648 N N . VAL A 1 86 ? -1.947 -9.767 -4.376 1.00 96.94 86 VAL A N 1
ATOM 649 C CA . VAL A 1 86 ? -1.320 -10.891 -3.659 1.00 96.94 86 VAL A CA 1
ATOM 650 C C . VAL A 1 86 ? -0.359 -10.381 -2.584 1.00 96.94 86 VAL A C 1
ATOM 652 O O . VAL A 1 86 ? -0.391 -10.865 -1.454 1.00 96.94 86 VAL A O 1
ATOM 655 N N . GLY A 1 87 ? 0.446 -9.363 -2.901 1.00 96.50 87 GLY A N 1
ATOM 656 C CA . GLY A 1 87 ? 1.316 -8.699 -1.934 1.00 96.50 87 GLY A CA 1
ATOM 657 C C . GLY A 1 87 ? 0.532 -8.116 -0.758 1.00 96.50 87 GLY A C 1
ATOM 658 O O . GLY A 1 87 ? 0.845 -8.409 0.390 1.00 96.50 87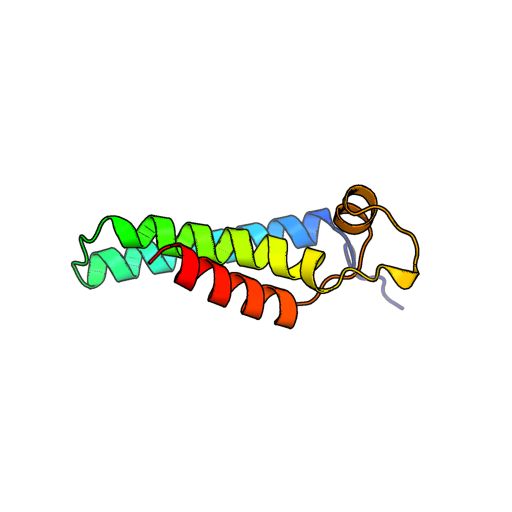 GLY A O 1
ATOM 659 N N . ALA A 1 88 ? -0.532 -7.356 -1.020 1.00 96.44 88 ALA A N 1
ATOM 660 C CA . ALA A 1 88 ? -1.376 -6.778 0.024 1.00 96.44 88 ALA A CA 1
ATOM 661 C C . ALA A 1 88 ? -2.007 -7.854 0.926 1.00 96.44 88 ALA A C 1
ATOM 663 O O . ALA A 1 88 ? -1.975 -7.720 2.149 1.00 96.44 88 ALA A O 1
ATOM 664 N N . TRP A 1 89 ? -2.524 -8.941 0.338 1.00 95.94 89 TRP A N 1
ATOM 665 C CA . TRP A 1 89 ? -3.034 -10.097 1.081 1.00 95.94 89 TRP A CA 1
ATOM 666 C C . TRP A 1 89 ? -1.960 -10.692 1.998 1.00 95.94 89 TRP A C 1
ATOM 668 O O . TRP A 1 89 ? -2.215 -10.889 3.187 1.00 95.94 89 TRP A O 1
ATOM 678 N N . PHE A 1 90 ? -0.748 -10.909 1.483 1.00 96.44 90 PHE A N 1
ATOM 679 C CA . PHE A 1 90 ? 0.371 -11.427 2.268 1.00 96.44 90 PHE A CA 1
ATOM 680 C C . PHE A 1 90 ? 0.774 -10.471 3.402 1.00 96.44 90 PHE A C 1
ATOM 682 O O . PHE A 1 90 ? 0.960 -10.904 4.536 1.00 96.44 90 PHE A O 1
ATOM 689 N N . GLY A 1 91 ? 0.845 -9.165 3.130 1.00 95.31 91 GLY A N 1
ATOM 690 C CA . GLY A 1 91 ? 1.186 -8.152 4.130 1.00 95.31 91 GLY A CA 1
ATOM 691 C C . GLY A 1 91 ? 0.209 -8.122 5.302 1.00 95.31 91 GLY A C 1
ATOM 692 O O . GLY A 1 91 ? 0.631 -8.026 6.451 1.00 95.31 91 GLY A O 1
ATOM 693 N N . VAL A 1 92 ? -1.090 -8.267 5.031 1.00 94.19 92 VAL A N 1
ATOM 694 C CA . VAL A 1 92 ? -2.114 -8.370 6.081 1.00 94.19 92 VAL A CA 1
ATOM 695 C C . VAL A 1 92 ? -1.873 -9.589 6.975 1.00 94.19 92 VAL A C 1
ATOM 697 O O . VAL A 1 92 ? -1.928 -9.442 8.190 1.00 94.19 92 VAL A O 1
ATOM 700 N N . HIS A 1 93 ? -1.544 -10.753 6.403 1.00 93.19 93 HIS A N 1
ATOM 701 C CA . HIS A 1 93 ? -1.249 -11.973 7.174 1.00 93.19 93 HIS A CA 1
ATOM 702 C C . HIS A 1 93 ? 0.047 -11.874 7.985 1.00 93.19 93 HIS A C 1
ATOM 704 O O . HIS A 1 93 ? 0.194 -12.554 8.994 1.00 93.19 93 HIS A O 1
ATOM 710 N N . LEU A 1 94 ? 0.995 -11.037 7.561 1.00 92.19 94 LEU A N 1
ATOM 711 C CA . LEU A 1 94 ? 2.216 -10.785 8.323 1.00 92.19 94 LEU A CA 1
ATOM 712 C C . LEU A 1 94 ? 1.981 -9.835 9.510 1.00 92.19 94 LEU A C 1
ATOM 714 O O . LEU A 1 94 ? 2.741 -9.852 10.473 1.00 92.19 94 LEU A O 1
ATOM 718 N N . ALA A 1 95 ? 0.953 -8.987 9.427 1.00 87.44 95 ALA A N 1
ATOM 719 C CA . ALA A 1 95 ? 0.613 -8.006 10.454 1.00 87.44 95 ALA A CA 1
ATOM 720 C C . ALA A 1 95 ? -0.306 -8.551 11.567 1.00 87.44 95 ALA A C 1
ATOM 722 O O . ALA A 1 95 ? -0.513 -7.852 12.563 1.00 87.44 95 ALA A O 1
ATOM 723 N N . THR A 1 96 ? -0.885 -9.744 11.382 1.00 77.06 96 THR A N 1
ATOM 724 C CA . THR A 1 96 ? -1.740 -10.450 12.359 1.00 77.06 96 THR A CA 1
ATOM 725 C C . THR A 1 96 ? -0.934 -11.298 13.325 1.00 77.06 96 THR A C 1
ATOM 727 O O . THR A 1 96 ? -1.240 -11.226 14.538 1.00 77.06 96 THR A O 1
#

Organism: NCBI:txid861266

Radius of gyration: 16.66 Å; chains: 1; bounding box: 38×30×52 Å

Secondary structure (DSSP, 8-state):
----TTTT-HHHHHHHHHHHHHHHHHHHHHHHHHTT---TTHHHHHHHHHHHHHHHHHHTT--GGGT--HHHHHHHS---HHHHHHHHHHHHHHH-

pLDDT: mean 90.68, std 8.28, range [50.5, 98.31]

Sequence (96 aa):
MFGLPFAGDGLVHAGLLGLGILAALLFYAYEKRRRGLSDPRLWPLAGFAVAFGAIGSRVLTWDVSRQVSLGDWWGVGDRSILAGLVGAWFGVHLAT